Protein AF-A0A2E8JK62-F1 (afdb_monomer_lite)

Radius of gyration: 23.66 Å; chains: 1; bounding box: 65×46×44 Å

Sequence (143 aa):
MPTKYYELTEVEGFDGRLFVYKRTVDANVWNFRANIDGVRGYIRRSTKQANLTLAISEAKNGYIELVGRQRQHLTILKTKFDDVFNIWLKEAKKRKTDKRYSYTVIEIMLHKTSQHNPNLLFSRIVLTRLTLDTSDQLISGFF

Structure (mmCIF, N/CA/C/O backbone):
data_AF-A0A2E8JK62-F1
#
_entry.id   AF-A0A2E8JK62-F1
#
loop_
_atom_site.group_PDB
_atom_site.id
_atom_site.type_symbol
_atom_site.label_atom_id
_atom_site.label_alt_id
_atom_site.label_comp_id
_atom_site.label_asym_id
_atom_site.label_entity_id
_atom_site.label_seq_id
_atom_site.pdbx_PDB_ins_code
_atom_site.Cartn_x
_atom_site.Cartn_y
_atom_site.Cartn_z
_atom_site.occupancy
_atom_site.B_iso_or_equiv
_atom_site.auth_seq_id
_atom_site.auth_comp_id
_atom_site.auth_asym_id
_atom_site.auth_atom_id
_atom_site.pdbx_PDB_model_num
ATOM 1 N N . MET A 1 1 ? 4.197 -15.924 -22.821 1.00 38.94 1 MET A N 1
ATOM 2 C CA . MET A 1 1 ? 2.986 -15.703 -21.997 1.00 38.94 1 MET A CA 1
ATOM 3 C C . MET A 1 1 ? 2.871 -14.207 -21.744 1.00 38.94 1 MET A C 1
ATOM 5 O O . MET A 1 1 ? 3.777 -13.689 -21.103 1.00 38.94 1 MET A O 1
ATOM 9 N N . PRO A 1 2 ? 1.861 -13.488 -22.263 1.00 47.09 2 PRO A N 1
ATOM 10 C CA . PRO A 1 2 ? 1.681 -12.081 -21.916 1.00 47.09 2 PRO A CA 1
ATOM 11 C C . PRO A 1 2 ? 1.377 -11.999 -20.418 1.00 47.09 2 PRO A C 1
ATOM 13 O O . PRO A 1 2 ? 0.338 -12.460 -19.943 1.00 47.09 2 PRO A O 1
ATOM 16 N N . THR A 1 3 ? 2.329 -11.495 -19.642 1.00 56.16 3 THR A N 1
ATOM 17 C CA . THR A 1 3 ? 2.129 -11.261 -18.217 1.00 56.16 3 THR A CA 1
ATOM 18 C C . THR A 1 3 ? 1.050 -10.196 -18.045 1.00 56.16 3 THR A C 1
ATOM 20 O O . THR A 1 3 ? 1.031 -9.190 -18.743 1.00 56.16 3 THR A O 1
ATOM 23 N N . LYS A 1 4 ? 0.149 -10.384 -17.073 1.00 76.25 4 LYS A N 1
ATOM 24 C CA . LYS A 1 4 ? -0.918 -9.425 -16.703 1.00 76.25 4 LYS A CA 1
ATOM 25 C C . LYS A 1 4 ? -0.399 -8.020 -16.320 1.00 76.25 4 LYS A C 1
ATOM 27 O O . LYS A 1 4 ? -1.188 -7.110 -16.075 1.00 76.25 4 LYS A O 1
ATOM 32 N N . TYR A 1 5 ? 0.915 -7.865 -16.207 1.00 81.06 5 TYR A N 1
ATOM 33 C CA . TYR A 1 5 ? 1.623 -6.658 -15.813 1.00 81.06 5 TYR A CA 1
ATOM 34 C C . TYR A 1 5 ? 2.639 -6.312 -16.895 1.00 81.06 5 TYR A C 1
ATOM 36 O O . TYR A 1 5 ? 3.288 -7.217 -17.423 1.00 81.06 5 TYR A O 1
ATOM 44 N N . TYR A 1 6 ? 2.757 -5.017 -17.188 1.00 83.06 6 TYR A N 1
ATOM 45 C CA . TYR A 1 6 ? 3.723 -4.500 -18.154 1.00 83.06 6 TYR A CA 1
ATOM 46 C C . TYR A 1 6 ? 5.147 -4.596 -17.595 1.00 83.06 6 TYR A C 1
ATOM 48 O O . TYR A 1 6 ? 6.017 -5.212 -18.194 1.00 83.06 6 TYR A O 1
ATOM 56 N N . GLU A 1 7 ? 5.337 -4.075 -16.384 1.00 89.44 7 GLU A N 1
ATOM 57 C CA . GLU A 1 7 ? 6.565 -4.211 -15.603 1.00 89.44 7 GLU A CA 1
ATOM 58 C C . GLU A 1 7 ? 6.202 -4.773 -14.232 1.00 89.44 7 GLU A C 1
ATOM 60 O O . GLU A 1 7 ? 5.183 -4.385 -13.650 1.00 89.44 7 GLU A O 1
ATOM 65 N N . LEU A 1 8 ? 7.023 -5.687 -13.720 1.00 92.50 8 LEU A N 1
ATOM 66 C CA . LEU A 1 8 ? 6.862 -6.303 -12.410 1.00 92.50 8 LEU A CA 1
ATOM 67 C C . LEU A 1 8 ? 8.240 -6.497 -11.781 1.00 92.50 8 LEU A C 1
ATOM 69 O O . LEU A 1 8 ? 9.096 -7.164 -12.352 1.00 92.50 8 LEU A O 1
ATOM 73 N N . THR A 1 9 ? 8.416 -5.959 -10.584 1.00 94.62 9 THR A N 1
ATOM 74 C CA . THR A 1 9 ? 9.651 -6.044 -9.810 1.00 94.62 9 THR A CA 1
ATOM 75 C C . THR A 1 9 ? 9.319 -6.592 -8.433 1.00 94.62 9 THR A C 1
ATOM 77 O O . THR A 1 9 ? 8.433 -6.077 -7.745 1.00 94.62 9 THR A O 1
ATOM 80 N N . GLU A 1 10 ? 9.999 -7.661 -8.035 1.00 95.75 10 GLU A N 1
ATOM 81 C CA . GLU A 1 10 ? 9.932 -8.162 -6.666 1.00 95.75 10 GLU A CA 1
ATOM 82 C C . GLU A 1 10 ? 10.693 -7.224 -5.731 1.00 95.75 10 GLU A C 1
ATOM 84 O O . GLU A 1 10 ? 11.766 -6.729 -6.074 1.00 95.75 10 GLU A O 1
ATOM 89 N N . VAL A 1 11 ? 10.120 -6.944 -4.561 1.00 95.81 11 VAL A N 1
ATOM 90 C CA . VAL A 1 11 ? 10.807 -6.152 -3.542 1.00 95.81 11 VAL A CA 1
ATOM 91 C C . VAL A 1 11 ? 11.624 -7.091 -2.666 1.00 95.81 11 VAL A C 1
ATOM 93 O O . VAL A 1 11 ? 11.068 -7.928 -1.958 1.00 95.81 11 VAL A O 1
ATOM 96 N N . GLU A 1 12 ? 12.942 -6.915 -2.693 1.00 94.62 12 GLU A N 1
ATOM 97 C CA . GLU A 1 12 ? 13.883 -7.705 -1.900 1.00 94.62 12 GLU A CA 1
ATOM 98 C C . GLU A 1 12 ? 13.593 -7.615 -0.391 1.00 94.62 12 GLU A C 1
ATOM 100 O O . GLU A 1 12 ? 13.260 -6.543 0.134 1.00 94.62 12 GLU A O 1
ATOM 105 N N . GLY A 1 13 ? 13.731 -8.752 0.300 1.00 93.31 13 GLY A N 1
ATOM 106 C CA . GLY A 1 13 ? 13.502 -8.888 1.742 1.00 93.31 13 GLY A CA 1
ATOM 107 C C . GLY A 1 13 ? 12.051 -9.175 2.147 1.00 93.31 13 GLY A C 1
ATOM 108 O O . GLY A 1 13 ? 11.725 -9.062 3.325 1.00 93.31 13 GLY A O 1
ATOM 109 N N . PHE A 1 14 ? 11.172 -9.508 1.192 1.00 93.75 14 PHE A N 1
ATOM 110 C CA . PHE A 1 14 ? 9.755 -9.817 1.444 1.00 93.75 14 PHE A CA 1
ATOM 111 C C . PHE A 1 14 ? 9.323 -11.198 0.919 1.00 93.75 14 PHE A C 1
ATOM 113 O O . PHE A 1 14 ? 8.123 -11.449 0.841 1.00 93.75 14 PHE A O 1
ATOM 120 N N . ASP A 1 15 ? 10.257 -12.079 0.549 1.00 92.75 15 ASP A N 1
ATOM 121 C CA . ASP A 1 15 ? 10.018 -13.494 0.202 1.00 92.75 15 ASP A CA 1
ATOM 122 C C . ASP A 1 15 ? 8.852 -13.731 -0.779 1.00 92.75 15 ASP A C 1
ATOM 124 O O . ASP A 1 15 ? 7.926 -14.500 -0.505 1.00 92.75 15 ASP A O 1
ATOM 128 N N . GLY A 1 16 ? 8.818 -13.006 -1.901 1.00 93.19 16 GLY A N 1
ATOM 129 C CA . GLY A 1 16 ? 7.739 -13.125 -2.884 1.00 93.19 16 GLY A CA 1
ATOM 130 C C . GLY A 1 16 ? 6.373 -12.627 -2.403 1.00 93.19 16 GLY A C 1
ATOM 131 O O . GLY A 1 16 ? 5.349 -12.921 -3.022 1.00 93.19 16 GLY A O 1
ATOM 132 N N . ARG A 1 17 ? 6.303 -11.871 -1.303 1.00 95.75 17 ARG A N 1
ATOM 133 C CA . ARG A 1 17 ? 5.042 -11.324 -0.772 1.00 95.75 17 ARG A CA 1
ATOM 134 C C . ARG A 1 17 ? 4.780 -9.896 -1.212 1.00 95.75 17 ARG A C 1
ATOM 136 O O . ARG A 1 17 ? 3.630 -9.463 -1.175 1.00 95.75 17 ARG A O 1
ATOM 143 N N . LEU A 1 18 ? 5.800 -9.173 -1.665 1.00 97.56 18 LEU A N 1
ATOM 144 C CA . LEU A 1 18 ? 5.678 -7.786 -2.095 1.00 97.56 18 LEU A CA 1
ATOM 145 C C . LEU A 1 18 ? 6.264 -7.596 -3.493 1.00 97.56 18 LEU A C 1
ATOM 147 O O . LEU A 1 18 ? 7.429 -7.880 -3.744 1.00 97.56 18 LEU A O 1
ATOM 151 N N . PHE A 1 19 ? 5.448 -7.059 -4.396 1.00 97.00 19 PHE A N 1
ATOM 152 C CA . PHE A 1 19 ? 5.897 -6.670 -5.729 1.00 97.00 19 PHE A CA 1
ATOM 153 C C . PHE A 1 19 ? 5.404 -5.278 -6.077 1.00 97.00 19 PHE A C 1
ATOM 155 O O . PHE A 1 19 ? 4.278 -4.909 -5.732 1.00 97.00 19 PHE A O 1
ATOM 162 N N . VAL A 1 20 ? 6.204 -4.558 -6.850 1.00 96.94 20 VAL A N 1
ATOM 163 C CA . VAL A 1 20 ? 5.871 -3.273 -7.459 1.00 96.94 20 VAL A CA 1
ATOM 164 C C . VAL A 1 20 ? 5.696 -3.484 -8.964 1.00 96.94 20 VAL A C 1
ATOM 166 O O . VAL A 1 20 ? 6.406 -4.278 -9.571 1.00 96.94 20 VAL A O 1
ATOM 169 N N . TYR A 1 21 ? 4.687 -2.864 -9.571 1.00 95.44 21 TYR A N 1
ATOM 170 C CA . TYR A 1 21 ? 4.306 -3.121 -10.956 1.00 95.44 21 TYR A CA 1
ATOM 171 C C . TYR A 1 21 ? 3.670 -1.916 -11.655 1.00 95.44 21 TYR A C 1
ATOM 173 O O . TYR A 1 21 ? 3.017 -1.074 -11.024 1.00 95.44 21 TYR A O 1
ATOM 181 N N . LYS A 1 22 ? 3.773 -1.906 -12.987 1.00 93.94 22 LYS A N 1
ATOM 182 C CA . LYS A 1 22 ? 2.974 -1.068 -13.892 1.00 93.94 22 LYS A CA 1
ATOM 183 C C . LYS A 1 22 ? 1.930 -1.908 -14.622 1.00 93.94 22 LYS A C 1
ATOM 185 O O . LYS A 1 22 ? 2.156 -3.070 -14.959 1.00 93.94 22 LYS A O 1
ATOM 190 N N . ARG A 1 23 ? 0.747 -1.328 -14.846 1.00 87.69 23 ARG A N 1
ATOM 191 C CA . ARG A 1 23 ? -0.350 -2.005 -15.566 1.00 87.69 23 ARG A CA 1
ATOM 192 C C . ARG A 1 23 ? -0.211 -1.909 -17.080 1.00 87.69 23 ARG A C 1
ATOM 194 O O . ARG A 1 23 ? -0.581 -2.849 -17.767 1.00 87.69 23 ARG A O 1
ATOM 201 N N . THR A 1 24 ? 0.291 -0.782 -17.563 1.00 88.75 24 THR A N 1
ATOM 202 C CA . THR A 1 24 ? 0.438 -0.441 -18.980 1.00 88.75 24 THR A CA 1
ATOM 203 C C . THR A 1 24 ? 1.777 0.263 -19.181 1.00 88.75 24 THR A C 1
ATOM 205 O O . THR A 1 24 ? 2.381 0.711 -18.202 1.00 88.75 24 THR A O 1
ATOM 208 N N . VAL A 1 25 ? 2.224 0.367 -20.433 1.00 84.25 25 VAL A N 1
ATOM 209 C CA . VAL A 1 25 ? 3.458 1.080 -20.797 1.00 84.25 25 VAL A CA 1
ATOM 210 C C . VAL A 1 25 ? 3.398 2.562 -20.417 1.00 84.25 25 VAL A C 1
ATOM 212 O O . VAL A 1 25 ? 4.320 3.070 -19.786 1.00 84.25 25 VAL A O 1
ATOM 215 N N . ASP A 1 26 ? 2.254 3.207 -20.651 1.00 86.69 26 ASP A N 1
ATOM 216 C CA . ASP A 1 26 ? 2.044 4.639 -20.381 1.00 86.69 26 ASP A CA 1
ATOM 217 C C . ASP A 1 26 ? 1.693 4.945 -18.914 1.00 86.69 26 ASP A C 1
ATOM 219 O O . ASP A 1 26 ? 1.252 6.042 -18.565 1.00 86.69 26 ASP A O 1
ATOM 223 N N . ALA A 1 27 ? 1.815 3.960 -18.019 1.00 86.31 27 ALA A N 1
ATOM 224 C CA . ALA A 1 27 ? 1.510 4.169 -16.614 1.00 86.31 27 ALA A CA 1
ATOM 225 C C . ALA A 1 27 ? 2.591 5.036 -15.948 1.00 86.31 27 ALA A C 1
ATOM 227 O O . ALA A 1 27 ? 3.674 4.560 -15.605 1.00 86.31 27 ALA A O 1
ATOM 228 N N . ASN A 1 28 ? 2.237 6.288 -15.657 1.00 90.31 28 ASN A N 1
ATOM 229 C CA . ASN A 1 28 ? 3.091 7.232 -14.924 1.00 90.31 28 ASN A CA 1
ATOM 230 C C . ASN A 1 28 ? 3.271 6.893 -13.440 1.00 90.31 28 ASN A C 1
ATOM 232 O O . ASN A 1 28 ? 4.059 7.534 -12.755 1.00 90.31 28 ASN A O 1
ATOM 236 N N . VAL A 1 29 ? 2.511 5.932 -12.913 1.00 93.62 29 VAL A N 1
ATOM 237 C CA . VAL A 1 29 ? 2.480 5.627 -11.483 1.00 93.62 29 VAL A CA 1
ATOM 238 C C . VAL A 1 29 ? 2.639 4.135 -11.250 1.00 93.62 29 VAL A C 1
ATOM 240 O O . VAL A 1 29 ? 1.914 3.309 -11.815 1.00 93.62 29 VAL A O 1
ATOM 243 N N . TRP A 1 30 ? 3.543 3.802 -10.337 1.00 96.19 30 TRP A N 1
ATOM 244 C CA . TRP A 1 30 ? 3.733 2.449 -9.850 1.00 96.19 30 TRP A CA 1
ATOM 245 C C . TRP A 1 30 ? 2.621 2.036 -8.880 1.00 96.19 30 TRP A C 1
ATOM 247 O O . TRP A 1 30 ? 2.030 2.823 -8.136 1.00 96.19 30 TRP A O 1
ATOM 257 N N . ASN A 1 31 ? 2.309 0.750 -8.894 1.00 95.75 31 ASN A N 1
ATOM 258 C CA . ASN A 1 31 ? 1.404 0.124 -7.943 1.00 95.75 31 ASN A CA 1
ATOM 259 C C . ASN A 1 31 ? 2.155 -0.985 -7.228 1.00 95.75 31 ASN A C 1
ATOM 261 O O . ASN A 1 31 ? 3.084 -1.549 -7.788 1.00 95.75 31 ASN A O 1
ATOM 265 N N . PHE A 1 32 ? 1.729 -1.350 -6.028 1.00 96.44 32 PHE A N 1
ATOM 266 C CA . PHE A 1 32 ? 2.225 -2.545 -5.370 1.00 96.44 32 PHE A CA 1
ATOM 267 C C . PHE A 1 32 ? 1.116 -3.574 -5.184 1.00 96.44 32 PHE A C 1
ATOM 269 O O . PHE A 1 32 ? -0.076 -3.243 -5.116 1.00 96.44 32 PHE A O 1
ATOM 276 N N . ARG A 1 33 ? 1.513 -4.845 -5.142 1.00 95.44 33 ARG A N 1
ATOM 277 C CA . ARG A 1 33 ? 0.692 -5.952 -4.655 1.00 95.44 33 ARG A CA 1
ATOM 278 C C . ARG A 1 33 ? 1.383 -6.568 -3.442 1.00 95.44 33 ARG A C 1
ATOM 280 O O . ARG A 1 33 ? 2.579 -6.835 -3.496 1.00 95.44 33 ARG A O 1
ATOM 287 N N . ALA A 1 34 ? 0.617 -6.776 -2.383 1.00 96.44 34 ALA A N 1
ATOM 288 C CA . ALA A 1 34 ? 1.078 -7.354 -1.133 1.00 96.44 34 ALA A CA 1
ATOM 289 C C . ALA A 1 34 ? 0.249 -8.598 -0.808 1.00 96.44 34 ALA A C 1
ATOM 291 O O . ALA A 1 34 ? -0.983 -8.526 -0.778 1.00 96.44 34 ALA A O 1
ATOM 292 N N . ASN A 1 35 ? 0.918 -9.720 -0.580 1.00 96.31 35 ASN A N 1
ATOM 293 C CA . ASN A 1 35 ? 0.343 -10.910 0.025 1.00 96.31 35 ASN A CA 1
ATOM 294 C C . ASN A 1 35 ? 0.567 -10.817 1.537 1.00 96.31 35 ASN A C 1
ATOM 296 O O . ASN A 1 35 ? 1.706 -10.707 1.979 1.00 96.31 35 ASN A O 1
ATOM 300 N N . ILE A 1 36 ? -0.515 -10.785 2.309 1.00 94.69 36 ILE A N 1
ATOM 301 C CA . ILE A 1 36 ? -0.461 -10.629 3.763 1.00 94.69 36 ILE A CA 1
ATOM 302 C C . ILE A 1 36 ? -0.962 -11.926 4.382 1.00 94.69 36 ILE A C 1
ATOM 304 O O . ILE A 1 36 ? -2.058 -12.380 4.055 1.00 94.69 36 ILE A O 1
ATOM 308 N N . ASP A 1 37 ? -0.185 -12.499 5.296 1.00 92.12 37 ASP A N 1
ATOM 309 C CA . ASP A 1 37 ? -0.558 -13.745 5.965 1.00 92.12 37 ASP A CA 1
ATOM 310 C C . ASP A 1 37 ? -1.911 -13.612 6.678 1.00 92.12 37 ASP A C 1
ATOM 312 O O . ASP A 1 37 ? -2.206 -12.616 7.344 1.00 92.12 37 ASP A O 1
ATOM 316 N N . GLY A 1 38 ? -2.759 -14.628 6.514 1.00 89.50 38 GLY A N 1
ATOM 317 C CA . GLY A 1 38 ? -4.127 -14.630 7.038 1.00 89.50 38 GLY A CA 1
ATOM 318 C C . GLY A 1 38 ? -5.123 -13.791 6.228 1.00 89.50 38 GLY A C 1
ATOM 319 O O . GLY A 1 38 ? -6.302 -13.760 6.575 1.00 89.50 38 GLY A O 1
ATOM 320 N N . VAL A 1 39 ? -4.697 -13.150 5.135 1.00 90.69 39 VAL A N 1
ATOM 321 C CA . VAL A 1 39 ? -5.580 -12.453 4.193 1.00 90.69 39 VAL A CA 1
ATOM 322 C C . VAL A 1 39 ? -5.645 -13.233 2.889 1.00 90.69 39 VAL A C 1
ATOM 324 O O . VAL A 1 39 ? -4.634 -13.563 2.278 1.00 90.69 39 VAL A O 1
ATOM 327 N N . ARG A 1 40 ? -6.860 -13.529 2.424 1.00 90.19 40 ARG A N 1
ATOM 328 C CA . ARG A 1 40 ? -7.043 -14.250 1.164 1.00 90.19 40 ARG A CA 1
ATOM 329 C C . ARG A 1 40 ? -6.648 -13.374 -0.029 1.00 90.19 40 ARG A C 1
ATOM 331 O O . ARG A 1 40 ? -7.268 -12.343 -0.287 1.00 90.19 40 ARG A O 1
ATOM 338 N N . GLY A 1 41 ? -5.699 -13.864 -0.824 1.00 90.44 41 GLY A N 1
ATOM 339 C CA . GLY A 1 41 ? -5.251 -13.216 -2.056 1.00 90.44 41 GLY A CA 1
ATOM 340 C C . GLY A 1 41 ? -4.276 -12.067 -1.803 1.00 90.44 41 GLY A C 1
ATOM 341 O O . GLY A 1 41 ? -3.654 -11.980 -0.754 1.00 90.44 41 GLY A O 1
ATOM 342 N N . TYR A 1 42 ? -4.124 -11.182 -2.790 1.00 92.81 42 TYR A N 1
ATOM 343 C CA . TYR A 1 42 ? -3.213 -10.042 -2.699 1.00 92.81 42 TYR A CA 1
ATOM 344 C C . TYR A 1 42 ? -3.964 -8.709 -2.687 1.00 92.81 42 TYR A C 1
ATOM 346 O O . TYR A 1 42 ? -4.899 -8.469 -3.460 1.00 92.81 42 TYR A O 1
ATOM 354 N N . ILE A 1 43 ? -3.494 -7.795 -1.845 1.00 92.44 43 ILE A N 1
ATOM 355 C CA . ILE A 1 43 ? -3.979 -6.420 -1.757 1.00 92.44 43 ILE A CA 1
ATOM 356 C C . ILE A 1 43 ? -3.198 -5.569 -2.748 1.00 92.44 43 ILE A C 1
ATOM 358 O O . ILE A 1 43 ? -1.975 -5.640 -2.808 1.00 92.44 43 ILE A O 1
ATOM 362 N N . ARG A 1 44 ? -3.900 -4.747 -3.532 1.00 93.12 44 ARG A N 1
ATOM 363 C CA . ARG A 1 44 ? -3.294 -3.831 -4.508 1.00 93.12 44 ARG A CA 1
ATOM 364 C C . ARG A 1 44 ? -3.494 -2.389 -4.078 1.00 93.12 44 ARG A C 1
ATOM 366 O O . ARG A 1 44 ? -4.624 -2.001 -3.783 1.00 93.12 44 ARG A O 1
ATOM 373 N N . ARG A 1 45 ? -2.434 -1.584 -4.110 1.00 92.88 45 ARG A N 1
ATOM 374 C CA . ARG A 1 45 ? -2.505 -0.137 -3.863 1.00 92.88 45 ARG A CA 1
ATOM 375 C C . ARG A 1 45 ? -1.563 0.610 -4.811 1.00 92.88 45 ARG A C 1
ATOM 377 O O . ARG A 1 45 ? -0.579 0.052 -5.282 1.00 92.88 45 ARG A O 1
ATOM 384 N N . SER A 1 46 ? -1.895 1.861 -5.111 1.00 93.81 46 SER A N 1
ATOM 385 C CA . SER A 1 46 ? -1.004 2.768 -5.840 1.00 93.81 46 SER A CA 1
ATOM 386 C C . SER A 1 46 ? 0.053 3.316 -4.884 1.00 93.81 46 SER A C 1
ATOM 388 O O . SER A 1 46 ? -0.294 3.663 -3.755 1.00 93.81 46 SER A O 1
ATOM 390 N N . THR A 1 47 ? 1.307 3.418 -5.333 1.00 94.62 47 THR A N 1
ATOM 391 C CA . THR A 1 47 ? 2.370 4.105 -4.580 1.00 94.62 47 THR A CA 1
ATOM 392 C C . THR A 1 47 ? 2.311 5.620 -4.780 1.00 94.62 47 THR A C 1
ATOM 394 O O . THR A 1 47 ? 2.942 6.357 -4.038 1.00 94.62 47 THR A O 1
ATOM 397 N N . LYS A 1 48 ? 1.562 6.105 -5.787 1.00 93.75 48 LYS A N 1
ATOM 398 C CA . LYS A 1 48 ? 1.567 7.504 -6.261 1.00 93.75 48 LYS A CA 1
ATOM 399 C C . LYS A 1 48 ? 2.943 8.010 -6.720 1.00 93.75 48 LYS A C 1
ATOM 401 O O . LYS A 1 48 ? 3.098 9.203 -6.945 1.00 93.75 48 LYS A O 1
ATOM 406 N N . GLN A 1 49 ? 3.916 7.115 -6.887 1.00 95.88 49 GLN A N 1
ATOM 407 C CA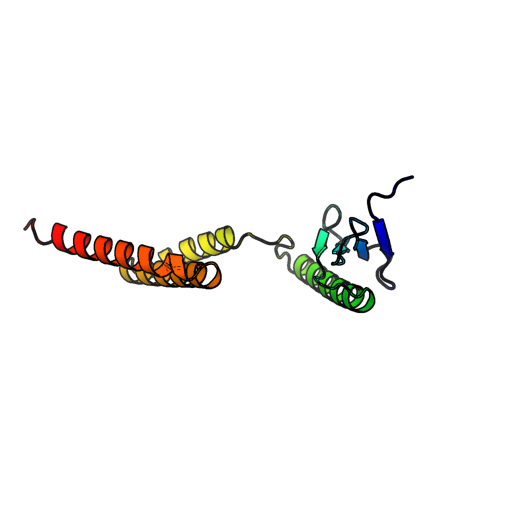 . GLN A 1 49 ? 5.270 7.454 -7.311 1.00 95.88 49 GLN A CA 1
ATOM 408 C C . GLN A 1 49 ? 5.490 7.064 -8.771 1.00 95.88 49 GLN A C 1
ATOM 410 O O . GLN A 1 49 ? 5.075 5.982 -9.191 1.00 95.88 49 GLN A O 1
ATOM 415 N N . ALA A 1 50 ? 6.181 7.924 -9.521 1.00 93.81 50 ALA A N 1
ATOM 416 C CA . ALA A 1 50 ? 6.662 7.634 -10.875 1.00 93.81 50 ALA A CA 1
ATOM 417 C C . ALA A 1 50 ? 8.053 6.974 -10.871 1.00 93.81 50 ALA A C 1
ATOM 419 O O . ALA A 1 50 ? 8.355 6.123 -11.707 1.00 93.81 50 ALA A O 1
ATOM 420 N N . ASN A 1 51 ? 8.892 7.335 -9.896 1.00 94.94 51 ASN A N 1
ATOM 421 C CA . ASN A 1 51 ? 10.226 6.773 -9.714 1.00 94.94 51 ASN A CA 1
ATOM 422 C C . ASN A 1 51 ? 10.152 5.400 -9.020 1.00 94.94 51 ASN A C 1
ATOM 424 O O . ASN A 1 51 ? 9.488 5.264 -7.991 1.00 94.94 51 ASN A O 1
ATOM 428 N N . LEU A 1 52 ? 10.851 4.397 -9.565 1.00 93.88 52 LEU A N 1
ATOM 429 C CA . LEU A 1 52 ? 10.831 3.023 -9.048 1.00 93.88 52 LEU A CA 1
ATOM 430 C C . LEU A 1 52 ? 11.400 2.917 -7.625 1.00 93.88 52 LEU A C 1
ATOM 432 O O . LEU A 1 52 ? 10.793 2.270 -6.778 1.00 93.88 52 LEU A O 1
ATOM 436 N N . THR A 1 53 ? 12.518 3.579 -7.324 1.00 95.94 53 THR A N 1
ATOM 437 C CA . THR A 1 53 ? 13.143 3.547 -5.991 1.00 95.94 53 THR A CA 1
ATOM 438 C C . THR A 1 53 ? 12.206 4.112 -4.925 1.00 95.94 53 THR A C 1
ATOM 440 O O . THR A 1 53 ? 12.000 3.493 -3.879 1.00 95.94 53 THR A O 1
ATOM 443 N N . LEU A 1 54 ? 11.567 5.252 -5.212 1.00 96.31 54 LEU A N 1
ATOM 444 C CA . LEU A 1 54 ? 10.552 5.829 -4.324 1.00 96.31 54 LEU A CA 1
ATOM 445 C C . LEU A 1 54 ? 9.325 4.919 -4.206 1.00 96.31 54 LEU A C 1
ATOM 447 O O . LEU A 1 54 ? 8.788 4.748 -3.114 1.00 96.31 54 LEU A O 1
ATOM 451 N N . ALA A 1 55 ? 8.899 4.294 -5.305 1.00 96.88 55 ALA A N 1
ATOM 452 C CA . ALA A 1 55 ? 7.791 3.347 -5.298 1.00 96.88 55 ALA A CA 1
ATOM 453 C C . ALA A 1 55 ? 8.080 2.109 -4.437 1.00 96.88 55 ALA A C 1
ATOM 455 O O . ALA A 1 55 ? 7.184 1.646 -3.736 1.00 96.88 55 ALA A O 1
ATOM 456 N N . ILE A 1 56 ? 9.312 1.592 -4.460 1.00 97.50 56 ILE A N 1
ATOM 457 C CA . ILE A 1 56 ? 9.750 0.484 -3.605 1.00 97.50 56 ILE A CA 1
ATOM 458 C C . ILE A 1 56 ? 9.702 0.905 -2.136 1.00 97.50 56 ILE A C 1
ATOM 460 O O . ILE A 1 56 ? 9.125 0.181 -1.328 1.00 97.50 56 ILE A O 1
ATOM 464 N N . SER A 1 57 ? 10.250 2.073 -1.791 1.00 96.94 57 SER A N 1
ATOM 465 C CA . SER A 1 57 ? 10.196 2.600 -0.420 1.00 96.94 57 SER A CA 1
ATOM 466 C C . SER A 1 57 ? 8.750 2.711 0.086 1.00 96.94 57 SER A C 1
ATOM 468 O O . SER A 1 57 ? 8.403 2.178 1.141 1.00 96.94 57 SER A O 1
ATOM 470 N N . GLU A 1 58 ? 7.865 3.290 -0.728 1.00 97.44 58 GLU A N 1
ATOM 471 C CA . GLU A 1 58 ? 6.445 3.420 -0.398 1.00 97.44 58 GLU A CA 1
ATOM 472 C C . GLU A 1 58 ? 5.740 2.060 -0.286 1.00 97.44 58 GLU A C 1
ATOM 474 O O . GLU A 1 58 ? 4.904 1.851 0.593 1.00 97.44 58 GLU A O 1
ATOM 479 N N . ALA A 1 59 ? 6.092 1.099 -1.142 1.00 97.31 59 ALA A N 1
ATOM 480 C CA . ALA A 1 59 ? 5.556 -0.254 -1.075 1.00 97.31 59 ALA A CA 1
ATOM 481 C C . ALA A 1 59 ? 5.966 -0.972 0.220 1.00 97.31 59 ALA A C 1
ATOM 483 O O . ALA A 1 59 ? 5.129 -1.652 0.817 1.00 97.31 59 ALA A O 1
ATOM 484 N N . LYS A 1 60 ? 7.213 -0.793 0.684 1.00 97.75 60 LYS A N 1
ATOM 485 C CA . LYS A 1 60 ? 7.692 -1.334 1.968 1.00 97.75 60 LYS A CA 1
ATOM 486 C C . LYS A 1 60 ? 6.886 -0.758 3.134 1.00 97.75 60 LYS A C 1
ATOM 488 O O . LYS A 1 60 ? 6.343 -1.520 3.934 1.00 97.75 60 LYS A O 1
ATOM 493 N N . ASN A 1 61 ? 6.726 0.566 3.178 1.00 96.75 61 ASN A N 1
ATOM 494 C CA . ASN A 1 61 ? 5.919 1.244 4.198 1.00 96.75 61 ASN A CA 1
ATOM 495 C C . ASN A 1 61 ? 4.462 0.762 4.179 1.00 96.75 61 ASN A C 1
ATOM 497 O O . ASN A 1 61 ? 3.900 0.405 5.216 1.00 96.75 61 ASN A O 1
ATOM 501 N N . GLY A 1 62 ? 3.870 0.679 2.985 1.00 95.50 62 GLY A N 1
ATOM 502 C CA . GLY A 1 62 ? 2.516 0.176 2.791 1.00 95.50 62 GLY A CA 1
ATOM 503 C C . GLY A 1 62 ? 2.349 -1.272 3.254 1.00 95.50 62 GLY A C 1
ATOM 504 O O . GLY A 1 62 ? 1.346 -1.592 3.883 1.00 95.50 62 GLY A O 1
ATOM 505 N N . TYR A 1 63 ? 3.319 -2.151 2.992 1.00 96.25 63 TYR A N 1
ATOM 506 C CA . TYR A 1 63 ? 3.287 -3.534 3.475 1.00 96.25 63 TYR A CA 1
ATOM 507 C C . TYR A 1 63 ? 3.323 -3.601 5.007 1.00 96.25 63 TYR A C 1
ATOM 509 O O . TYR A 1 63 ? 2.499 -4.291 5.607 1.00 96.25 63 TYR A O 1
ATOM 517 N N . ILE A 1 64 ? 4.225 -2.851 5.646 1.00 95.19 64 ILE A N 1
ATOM 518 C CA . ILE A 1 64 ? 4.343 -2.801 7.111 1.00 95.19 64 ILE A CA 1
ATOM 519 C C . ILE A 1 64 ? 3.033 -2.308 7.742 1.00 95.19 64 ILE A C 1
ATOM 521 O O . ILE A 1 64 ? 2.547 -2.914 8.699 1.00 95.19 64 ILE A O 1
ATOM 525 N N . GLU A 1 65 ? 2.408 -1.272 7.171 1.00 94.69 65 GLU A N 1
ATOM 526 C CA . GLU A 1 65 ? 1.100 -0.774 7.617 1.00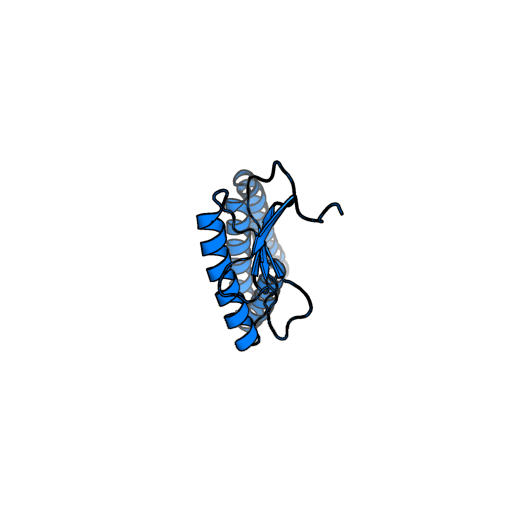 94.69 65 GLU A CA 1
ATOM 527 C C . GLU A 1 65 ? 0.019 -1.866 7.531 1.00 94.69 65 GLU A C 1
ATOM 529 O O . GLU A 1 65 ? -0.760 -2.061 8.467 1.00 94.69 65 GLU A O 1
ATOM 534 N N . LEU A 1 66 ? -0.028 -2.600 6.414 1.00 94.31 66 LEU A N 1
ATOM 535 C CA . LEU A 1 66 ? -0.996 -3.676 6.190 1.00 94.31 66 LEU A CA 1
ATOM 536 C C . LEU A 1 66 ? -0.831 -4.818 7.198 1.00 94.31 66 LEU A C 1
ATOM 538 O O . LEU A 1 66 ? -1.827 -5.285 7.751 1.00 94.31 66 LEU A O 1
ATOM 542 N N . VAL A 1 67 ? 0.409 -5.234 7.469 1.00 94.06 67 VAL A N 1
ATOM 543 C CA . VAL A 1 67 ? 0.715 -6.248 8.489 1.00 94.06 67 VAL A CA 1
ATOM 544 C C . VAL A 1 67 ? 0.304 -5.758 9.877 1.00 94.06 67 VAL A C 1
ATOM 546 O O . VAL A 1 67 ? -0.331 -6.503 10.624 1.00 94.06 67 VAL A O 1
ATOM 549 N N . GLY A 1 68 ? 0.617 -4.505 10.220 1.00 93.12 68 GLY A N 1
ATOM 550 C CA . GLY A 1 68 ? 0.225 -3.900 11.494 1.00 93.12 68 GLY A CA 1
ATOM 551 C C . GLY A 1 68 ? -1.291 -3.901 11.697 1.00 93.12 68 GLY A C 1
ATOM 552 O O . GLY A 1 68 ? -1.773 -4.341 12.740 1.00 93.12 68 GLY A O 1
ATOM 553 N N . ARG A 1 69 ? -2.052 -3.501 10.671 1.00 91.88 69 ARG A N 1
ATOM 554 C CA . ARG A 1 69 ? -3.523 -3.544 10.691 1.00 91.88 69 ARG A CA 1
ATOM 555 C C . ARG A 1 69 ? -4.059 -4.962 10.858 1.00 91.88 69 ARG A C 1
ATOM 557 O O . ARG A 1 69 ? -4.939 -5.163 11.690 1.00 91.88 69 ARG A O 1
ATOM 564 N N . GLN A 1 70 ? -3.520 -5.933 10.113 1.00 92.69 70 GLN A N 1
ATOM 565 C CA . GLN A 1 70 ? -3.951 -7.332 10.209 1.00 92.69 70 GLN A CA 1
ATOM 566 C C . GLN A 1 70 ? -3.756 -7.884 11.624 1.00 92.69 70 GLN A C 1
ATOM 568 O O . GLN A 1 70 ? -4.661 -8.508 12.170 1.00 92.69 70 GLN A O 1
ATOM 573 N N . ARG A 1 71 ? -2.596 -7.615 12.238 1.00 91.50 71 ARG A N 1
ATOM 574 C CA . ARG A 1 71 ? -2.281 -8.047 13.611 1.00 91.50 71 ARG A CA 1
ATOM 575 C C . ARG A 1 71 ? -3.219 -7.447 14.656 1.00 91.50 71 ARG A C 1
ATOM 577 O O . ARG A 1 71 ? -3.478 -8.075 15.670 1.00 91.50 71 ARG A O 1
ATOM 584 N N . GLN A 1 72 ? -3.723 -6.243 14.406 1.00 91.31 72 GLN A N 1
ATOM 585 C CA . GLN A 1 72 ? -4.672 -5.550 15.279 1.00 91.31 72 GLN A CA 1
ATOM 586 C C . GLN A 1 72 ? -6.136 -5.884 14.949 1.00 91.31 72 GLN A C 1
ATOM 588 O O . GLN A 1 72 ? -7.039 -5.258 15.499 1.00 91.31 72 GLN A O 1
ATOM 593 N N . HIS A 1 73 ? -6.386 -6.821 14.026 1.00 86.56 73 HIS A N 1
ATOM 594 C CA . HIS A 1 73 ? -7.719 -7.141 13.506 1.00 86.56 73 HIS A CA 1
ATOM 595 C C . HIS A 1 73 ? -8.478 -5.913 12.967 1.00 86.56 73 HIS A C 1
ATOM 597 O O . HIS A 1 73 ? -9.708 -5.858 12.987 1.00 86.56 73 HIS A O 1
ATOM 603 N N . LEU A 1 74 ? -7.743 -4.917 12.463 1.00 85.06 74 LEU A N 1
ATOM 604 C CA . LEU A 1 74 ? -8.313 -3.731 11.837 1.00 85.06 74 LEU A CA 1
ATOM 605 C C . LEU A 1 74 ? -8.626 -3.992 10.368 1.00 85.06 74 LEU A C 1
ATOM 607 O O . LEU A 1 74 ? -7.941 -4.747 9.676 1.00 85.06 74 LEU A O 1
ATOM 611 N N . THR A 1 75 ? -9.622 -3.279 9.848 1.00 82.19 75 THR A N 1
ATOM 612 C CA . THR A 1 75 ? -9.984 -3.362 8.435 1.00 82.19 75 THR A CA 1
ATOM 613 C C . THR A 1 75 ? -8.810 -2.937 7.548 1.00 82.19 75 THR A C 1
ATOM 615 O O . THR A 1 75 ? -8.328 -1.800 7.587 1.00 82.19 75 THR A O 1
ATOM 618 N N . ILE A 1 76 ? -8.352 -3.878 6.722 1.00 79.75 76 ILE A N 1
ATOM 619 C CA . ILE A 1 76 ? -7.268 -3.678 5.753 1.00 79.75 76 ILE A CA 1
ATOM 620 C C . ILE A 1 76 ? -7.765 -3.007 4.466 1.00 79.75 76 ILE A C 1
ATOM 622 O O . ILE A 1 76 ? -7.037 -2.268 3.784 1.00 79.75 76 ILE A O 1
ATOM 626 N N . LEU A 1 77 ? -9.024 -3.275 4.128 1.00 71.94 77 LEU A N 1
ATOM 627 C CA . LEU A 1 77 ? -9.712 -2.625 3.027 1.00 71.94 77 LEU A CA 1
ATOM 628 C C . LEU A 1 77 ? -9.980 -1.166 3.395 1.00 71.94 77 LEU A C 1
ATOM 630 O O . LEU A 1 77 ? -10.319 -0.845 4.532 1.00 71.94 77 LEU A O 1
ATOM 634 N N . LYS A 1 78 ? -9.825 -0.266 2.421 1.00 67.88 78 LYS A N 1
ATOM 635 C CA . LYS A 1 78 ? -10.245 1.122 2.608 1.00 67.88 78 LYS A CA 1
ATOM 636 C C . LYS A 1 78 ? -11.764 1.135 2.753 1.00 67.88 78 LYS A C 1
ATOM 638 O O . LYS A 1 78 ? -12.464 0.849 1.785 1.00 67.88 78 LYS A O 1
ATOM 643 N N . THR A 1 79 ? -12.259 1.462 3.939 1.00 66.69 79 THR A N 1
ATOM 644 C CA . THR A 1 79 ? -13.672 1.783 4.145 1.00 66.69 79 THR A CA 1
ATOM 645 C C . THR A 1 79 ? -13.991 3.059 3.369 1.00 66.69 79 THR A C 1
ATOM 647 O O . THR A 1 79 ? -13.164 3.979 3.333 1.00 66.69 79 THR A O 1
ATOM 650 N N . LYS A 1 80 ? -15.156 3.139 2.714 1.00 71.44 80 LYS A N 1
ATOM 651 C CA . LYS A 1 80 ? -15.548 4.399 2.074 1.00 71.44 80 LYS A CA 1
ATOM 652 C C . LYS A 1 80 ? -15.767 5.437 3.168 1.00 71.44 80 LYS A C 1
ATOM 654 O O . LYS A 1 80 ? -16.245 5.107 4.252 1.00 71.44 80 LYS A O 1
ATOM 659 N N . PHE A 1 81 ? -15.435 6.694 2.877 1.00 72.00 81 PHE A N 1
ATOM 660 C CA . PHE A 1 81 ? -15.712 7.788 3.807 1.00 72.00 81 PHE A CA 1
ATOM 661 C C . PHE A 1 81 ? -17.180 7.780 4.231 1.00 72.00 81 PHE A C 1
ATOM 663 O O . PHE A 1 81 ? -17.456 7.959 5.407 1.00 72.00 81 PHE A O 1
ATOM 670 N N . ASP A 1 82 ? -18.100 7.534 3.297 1.00 72.56 82 ASP A N 1
ATOM 671 C CA . ASP A 1 82 ? -19.534 7.558 3.584 1.00 72.56 82 ASP A CA 1
ATOM 672 C C . ASP A 1 82 ? -19.923 6.494 4.621 1.00 72.56 82 ASP A C 1
ATOM 674 O O . ASP A 1 82 ? -20.710 6.780 5.515 1.00 72.56 82 ASP A O 1
ATOM 678 N N . ASP A 1 83 ? -19.303 5.311 4.588 1.00 74.38 83 ASP A N 1
ATOM 679 C CA . ASP A 1 83 ? -19.536 4.260 5.585 1.00 74.38 83 ASP A CA 1
ATOM 680 C C . ASP A 1 83 ? -19.054 4.704 6.975 1.00 74.38 83 ASP A C 1
ATOM 682 O O . ASP A 1 83 ? -19.778 4.590 7.964 1.00 74.38 83 ASP A O 1
ATOM 686 N N . VAL A 1 84 ? -17.844 5.274 7.049 1.00 74.62 84 VAL A N 1
ATOM 687 C CA . VAL A 1 84 ? -17.267 5.803 8.298 1.00 74.62 84 VAL A CA 1
ATOM 688 C C . VAL A 1 84 ? -18.099 6.970 8.829 1.00 74.62 84 VAL A C 1
ATOM 690 O O . VAL A 1 84 ? -18.376 7.051 10.026 1.00 74.62 84 VAL A O 1
ATOM 693 N N . PHE A 1 85 ? -18.530 7.856 7.936 1.00 75.81 85 PHE A N 1
ATOM 694 C CA . PHE A 1 85 ? -19.352 9.010 8.254 1.00 75.81 85 PHE A CA 1
ATOM 695 C C . PHE A 1 85 ? -20.721 8.581 8.771 1.00 75.81 85 PHE A C 1
ATOM 697 O O . PHE A 1 85 ? -21.157 9.092 9.793 1.00 75.81 85 PHE A O 1
ATOM 704 N N . ASN A 1 86 ? -21.364 7.592 8.153 1.00 76.31 86 ASN A N 1
ATOM 705 C CA . ASN A 1 86 ? -22.651 7.066 8.604 1.00 76.31 86 ASN A CA 1
ATOM 706 C C . ASN A 1 86 ? -22.560 6.396 9.984 1.00 76.31 86 ASN A C 1
ATOM 708 O O . ASN A 1 86 ? -23.443 6.590 10.822 1.00 76.31 86 ASN A O 1
ATOM 712 N N . ILE A 1 87 ? -21.480 5.654 10.257 1.00 77.12 87 ILE A N 1
ATOM 713 C CA . ILE A 1 87 ? -21.215 5.102 11.596 1.00 77.12 87 ILE A CA 1
ATOM 714 C C . ILE A 1 87 ? -21.056 6.241 12.608 1.00 77.12 87 ILE A C 1
ATOM 716 O O . ILE A 1 87 ? -21.692 6.229 13.663 1.00 77.12 87 ILE A O 1
ATOM 720 N N . TRP A 1 88 ? -20.257 7.255 12.271 1.00 80.50 88 TRP A N 1
ATOM 721 C CA . TRP A 1 88 ? -20.077 8.425 13.124 1.00 80.50 88 TRP A CA 1
ATOM 722 C C . TRP A 1 88 ? -21.391 9.182 13.354 1.00 80.50 88 TRP A C 1
ATOM 724 O O . TRP A 1 88 ? -21.684 9.526 14.496 1.00 80.50 88 TRP A O 1
ATOM 734 N N . LEU A 1 89 ? -22.216 9.381 12.320 1.00 77.19 89 LEU A N 1
ATOM 735 C CA . LEU A 1 89 ? -23.538 10.009 12.418 1.00 77.19 89 LEU A CA 1
ATOM 736 C C . LEU A 1 89 ? -24.430 9.254 13.407 1.00 77.19 89 LEU A C 1
ATOM 738 O O . LEU A 1 89 ? -25.020 9.862 14.302 1.00 77.19 89 LEU A O 1
ATOM 742 N N . LYS A 1 90 ? -24.474 7.922 13.301 1.00 78.00 90 LYS A N 1
ATOM 743 C CA . LYS A 1 90 ? -25.250 7.065 14.205 1.00 78.00 90 LYS A CA 1
ATOM 744 C C . LYS A 1 90 ? -24.805 7.221 15.662 1.00 78.00 90 LYS A C 1
ATOM 746 O O . LYS A 1 90 ? -25.649 7.316 16.549 1.00 78.00 90 LYS A O 1
ATOM 751 N N . GLU A 1 91 ? -23.501 7.288 15.915 1.00 75.38 91 GLU A N 1
ATOM 752 C CA . GLU A 1 91 ? -22.941 7.472 17.262 1.00 75.38 91 GLU A CA 1
ATOM 753 C C . GLU A 1 91 ? -23.030 8.918 17.778 1.00 75.38 91 GLU A C 1
ATOM 755 O O . GLU A 1 91 ? -23.091 9.155 18.986 1.00 75.38 91 GLU A O 1
ATOM 760 N N . ALA A 1 92 ? -23.024 9.911 16.890 1.00 73.25 92 ALA A N 1
ATOM 761 C CA . ALA A 1 92 ? -23.178 11.317 17.246 1.00 73.25 92 ALA A CA 1
ATOM 762 C C . ALA A 1 92 ? -24.628 11.640 17.632 1.00 73.25 92 ALA A C 1
ATOM 764 O O . ALA A 1 92 ? -24.837 12.364 18.606 1.00 73.25 92 ALA A O 1
ATOM 765 N N . LYS A 1 93 ? -25.615 11.054 16.937 1.00 68.44 93 LYS A N 1
ATOM 766 C CA . LYS A 1 93 ? -27.045 11.217 17.250 1.00 68.44 93 LYS A CA 1
ATOM 767 C C . LYS A 1 93 ? -27.400 10.694 18.646 1.00 68.44 93 LYS A C 1
ATOM 769 O O . LYS A 1 93 ? -28.222 11.284 19.328 1.00 68.44 93 LYS A O 1
ATOM 774 N N . LYS A 1 94 ? -26.732 9.633 19.110 1.00 70.12 94 LYS A N 1
ATOM 775 C CA . LYS A 1 94 ? -26.917 9.092 20.470 1.00 70.12 94 LYS A CA 1
ATOM 776 C C . LYS A 1 94 ? -26.425 10.027 21.582 1.00 70.12 94 LYS A C 1
ATOM 778 O O . LYS A 1 94 ? -26.870 9.900 22.714 1.00 70.12 94 LYS A O 1
ATOM 783 N N . ARG A 1 95 ? -25.460 10.907 21.289 1.00 64.00 95 ARG A N 1
ATOM 784 C CA . ARG A 1 95 ? -24.714 11.686 22.299 1.00 64.00 95 ARG A CA 1
ATOM 785 C C . ARG A 1 95 ? -25.082 13.165 22.349 1.00 64.00 95 ARG A C 1
ATOM 787 O 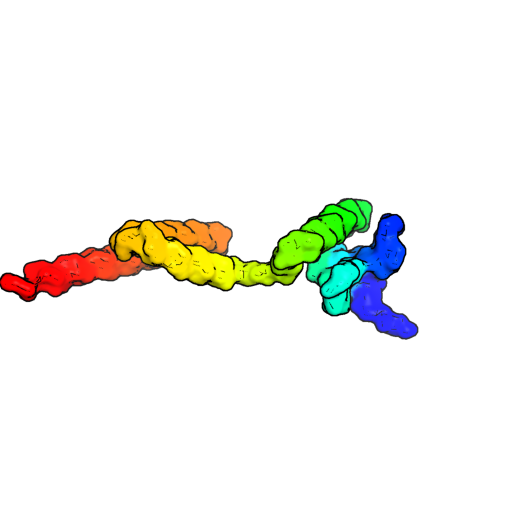O . ARG A 1 95 ? -24.669 13.858 23.274 1.00 64.00 95 ARG A O 1
ATOM 794 N N . LYS A 1 96 ? -25.790 13.674 21.343 1.00 63.34 96 LYS A N 1
ATOM 795 C CA . LYS A 1 96 ? -26.113 15.097 21.206 1.00 63.34 96 LYS A CA 1
ATOM 796 C C . LYS A 1 96 ? -27.623 15.283 21.167 1.00 63.34 96 LYS A C 1
ATOM 798 O O . LYS A 1 96 ? -28.325 14.482 20.566 1.00 63.34 96 LYS A O 1
ATOM 803 N N . THR A 1 97 ? -28.101 16.378 21.748 1.00 64.25 97 THR A N 1
ATOM 804 C CA . THR A 1 97 ? -29.460 16.876 21.513 1.00 64.25 97 THR A CA 1
ATOM 805 C C . THR A 1 97 ? -29.666 17.181 20.024 1.00 64.25 97 THR A C 1
ATOM 807 O O . THR A 1 97 ? -28.744 17.667 19.360 1.00 64.25 97 THR A O 1
ATOM 810 N N . ASP A 1 98 ? -30.868 16.919 19.497 1.00 60.16 98 ASP A N 1
ATOM 811 C CA . ASP A 1 98 ? -31.161 16.951 18.050 1.00 60.16 98 ASP A CA 1
ATOM 812 C C . ASP A 1 98 ? -30.763 18.276 17.367 1.00 60.16 98 ASP A C 1
ATOM 814 O O . ASP A 1 98 ? -30.176 18.260 16.282 1.00 60.16 98 ASP A O 1
ATOM 818 N N . LYS A 1 99 ? -30.960 19.427 18.033 1.00 62.25 99 LYS A N 1
ATOM 819 C CA . LYS A 1 99 ? -30.523 20.745 17.522 1.00 62.25 99 LYS A CA 1
ATOM 820 C C . LYS A 1 99 ? -29.005 20.840 17.336 1.00 62.25 99 LYS A C 1
ATOM 822 O O . LYS A 1 99 ? -28.538 21.385 16.348 1.00 62.25 99 LYS A O 1
ATOM 827 N N . ARG A 1 100 ? -28.201 20.306 18.259 1.00 61.28 100 ARG A N 1
ATOM 828 C CA . ARG A 1 100 ? -26.728 20.386 18.175 1.00 61.28 100 ARG A CA 1
ATOM 829 C C . ARG A 1 100 ? -26.154 19.391 17.166 1.00 61.28 100 ARG A C 1
ATOM 831 O O . ARG A 1 100 ? -25.049 19.584 16.662 1.00 61.28 100 ARG A O 1
ATOM 838 N N . TYR A 1 101 ? -26.896 18.326 16.878 1.00 58.50 101 TYR A N 1
ATOM 839 C CA . TYR A 1 101 ? -26.558 17.359 15.844 1.00 58.50 101 TYR A CA 1
ATOM 840 C C . TYR A 1 101 ? -26.683 17.978 14.441 1.00 58.50 101 TYR A C 1
ATOM 842 O O . TYR A 1 101 ? -25.717 17.908 13.678 1.00 58.50 101 TYR A O 1
ATOM 850 N N . SER A 1 102 ? -27.796 18.658 14.134 1.00 62.50 102 SER A N 1
ATOM 851 C CA . SER A 1 102 ? -28.065 19.216 12.797 1.00 62.50 102 SER A CA 1
ATOM 852 C C . SER A 1 102 ? -26.997 20.212 12.321 1.00 62.50 102 SER A C 1
ATOM 854 O O . SER A 1 102 ? -26.489 20.059 11.209 1.00 62.50 102 SER A O 1
ATOM 856 N N . TYR A 1 103 ? -26.565 21.153 13.169 1.00 65.00 103 TYR A N 1
ATOM 857 C CA . TYR A 1 103 ? -25.517 22.123 12.813 1.00 65.00 103 TYR A CA 1
ATOM 858 C C . TYR A 1 103 ? -24.186 21.449 12.458 1.00 65.00 103 TYR A C 1
ATOM 860 O O . TYR A 1 103 ? -23.588 21.761 11.430 1.00 65.00 103 TYR A O 1
ATOM 868 N N . THR A 1 104 ? -23.752 20.458 13.247 1.00 64.62 104 THR A N 1
ATOM 869 C CA . THR A 1 104 ? -22.464 19.786 12.998 1.00 64.62 104 THR A CA 1
ATOM 870 C C . THR A 1 104 ? -22.452 18.952 11.719 1.00 64.62 104 THR A C 1
ATOM 872 O O . THR A 1 104 ? -21.416 18.837 11.069 1.00 64.62 104 THR A O 1
ATOM 875 N N . VAL A 1 105 ? -23.595 18.387 11.322 1.00 66.81 105 VAL A N 1
ATOM 876 C CA . VAL A 1 105 ? -23.705 17.648 10.057 1.00 66.81 105 VAL A CA 1
ATOM 877 C C . VAL A 1 105 ? -23.646 18.604 8.866 1.00 66.81 105 VAL A C 1
ATOM 879 O O . VAL A 1 105 ? -22.951 18.318 7.891 1.00 66.81 105 VAL A O 1
ATOM 882 N N . ILE A 1 106 ? -24.325 19.752 8.957 1.00 66.50 106 ILE A N 1
ATOM 883 C CA . ILE A 1 106 ? -24.332 20.777 7.906 1.00 66.50 106 ILE A CA 1
ATOM 884 C C . ILE A 1 106 ? -22.919 21.334 7.683 1.00 66.50 106 ILE A C 1
ATOM 886 O O . ILE A 1 106 ? -22.472 21.388 6.540 1.00 66.50 106 ILE A O 1
ATOM 890 N N . GLU A 1 107 ? -22.179 21.668 8.742 1.00 67.88 107 GLU A N 1
ATOM 891 C CA . GLU A 1 107 ? -20.807 22.193 8.633 1.00 67.88 107 GLU A CA 1
ATOM 892 C C . GLU A 1 107 ? -19.838 21.208 7.964 1.00 67.88 107 GLU A C 1
ATOM 894 O O . GLU A 1 107 ? -19.096 21.586 7.053 1.00 67.88 107 GLU A O 1
ATOM 899 N N . ILE A 1 108 ? -19.872 19.930 8.358 1.00 69.12 108 ILE A N 1
ATOM 900 C CA . ILE A 1 108 ? -19.001 18.895 7.777 1.00 69.12 108 ILE A CA 1
ATOM 901 C C . ILE A 1 108 ? -19.332 18.683 6.294 1.00 69.12 108 ILE A C 1
ATOM 903 O O . ILE A 1 108 ? -18.428 18.569 5.459 1.00 69.12 108 ILE A O 1
ATOM 907 N N . MET A 1 109 ? -20.622 18.660 5.949 1.00 66.31 109 MET A N 1
ATOM 908 C CA . MET A 1 109 ? -21.066 18.504 4.563 1.00 66.31 109 MET A CA 1
ATOM 909 C C . MET A 1 109 ? -20.657 19.706 3.706 1.00 66.31 109 MET A C 1
ATOM 911 O O . MET A 1 109 ? -20.143 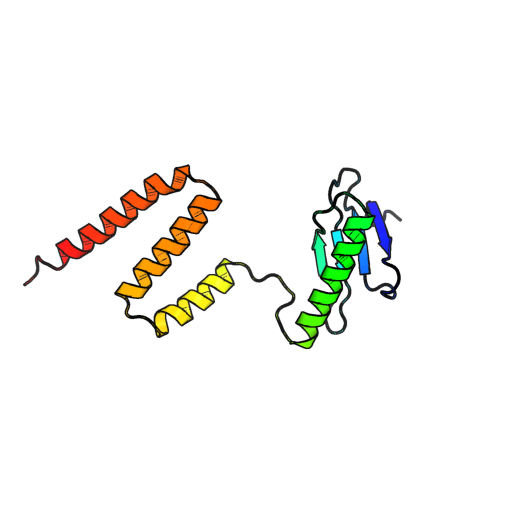19.504 2.606 1.00 66.31 109 MET A O 1
ATOM 915 N N . LEU A 1 110 ? -20.799 20.932 4.226 1.00 62.88 110 LEU A N 1
ATOM 916 C CA . LEU A 1 110 ? -20.390 22.164 3.546 1.00 62.88 110 LEU A CA 1
ATOM 917 C C . LEU A 1 110 ? -18.878 22.199 3.281 1.00 62.88 110 LEU A C 1
ATOM 919 O O . LEU A 1 110 ? -18.463 22.494 2.155 1.00 62.88 110 LEU A O 1
ATOM 923 N N . HIS A 1 111 ? -18.059 21.810 4.261 1.00 63.94 111 HIS A N 1
ATOM 924 C CA . HIS A 1 111 ? -16.605 21.720 4.101 1.00 63.94 111 HIS A CA 1
ATOM 925 C C . HIS A 1 111 ? -16.178 20.697 3.037 1.00 63.94 111 HIS A C 1
ATOM 927 O O . HIS A 1 111 ? -15.277 20.985 2.245 1.00 63.94 111 HIS A O 1
ATOM 933 N N . LYS A 1 112 ? -16.839 19.531 2.962 1.00 62.34 112 LYS A N 1
ATOM 934 C CA . LYS A 1 112 ? -16.546 18.502 1.945 1.00 62.34 112 LYS A CA 1
ATOM 935 C C . LYS A 1 112 ? -16.864 18.993 0.530 1.00 62.34 112 LYS A C 1
ATOM 937 O O . LYS A 1 112 ? -16.079 18.750 -0.383 1.00 62.34 112 LYS A O 1
ATOM 942 N N . THR A 1 113 ? -17.971 19.717 0.340 1.00 57.12 113 THR A N 1
ATOM 943 C CA . THR A 1 113 ? -18.292 20.339 -0.960 1.00 57.12 113 THR A CA 1
ATOM 944 C C . THR A 1 113 ? -17.271 21.399 -1.374 1.00 57.12 113 THR A C 1
ATOM 946 O O . THR A 1 113 ? -16.961 21.489 -2.556 1.00 57.12 113 THR A O 1
ATOM 949 N N . SER A 1 114 ? -16.688 22.139 -0.425 1.00 55.88 114 SER A N 1
ATOM 950 C CA . SER A 1 114 ? -15.747 23.240 -0.713 1.00 55.88 114 SER A CA 1
ATOM 951 C C . SER A 1 114 ? -14.415 22.740 -1.248 1.00 55.88 114 SER A C 1
ATOM 953 O O . SER A 1 114 ? -13.874 23.274 -2.210 1.00 55.88 114 SER A O 1
ATOM 955 N N . GLN A 1 115 ? -13.943 21.633 -0.680 1.00 56.62 115 GLN A N 1
ATOM 956 C CA . GLN A 1 115 ? -12.710 20.955 -1.077 1.00 56.6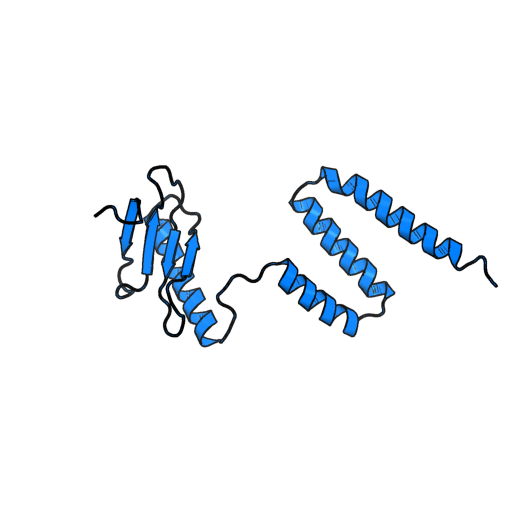2 115 GLN A CA 1
ATOM 957 C C . GLN A 1 115 ? -12.796 20.297 -2.470 1.00 56.62 115 GLN A C 1
ATOM 959 O O . GLN A 1 115 ? -11.767 19.948 -3.045 1.00 56.62 115 GLN A O 1
ATOM 964 N N . HIS A 1 116 ? -14.001 20.087 -3.014 1.00 52.38 116 HIS A N 1
ATOM 965 C CA . HIS A 1 116 ? -14.203 19.466 -4.330 1.00 52.38 116 HIS A CA 1
ATOM 966 C C . HIS A 1 116 ? -14.728 20.424 -5.401 1.00 52.38 116 HIS A C 1
ATOM 968 O O . HIS A 1 116 ? -14.370 20.255 -6.563 1.00 52.38 116 HIS A O 1
ATOM 974 N N . ASN A 1 117 ? -15.558 21.413 -5.052 1.00 50.06 117 ASN A N 1
ATOM 975 C CA . ASN A 1 117 ? -16.023 22.438 -5.985 1.00 50.06 117 ASN A CA 1
ATOM 976 C C . ASN A 1 117 ? -16.565 23.681 -5.235 1.00 50.06 117 ASN A C 1
ATOM 978 O O . ASN A 1 117 ? -17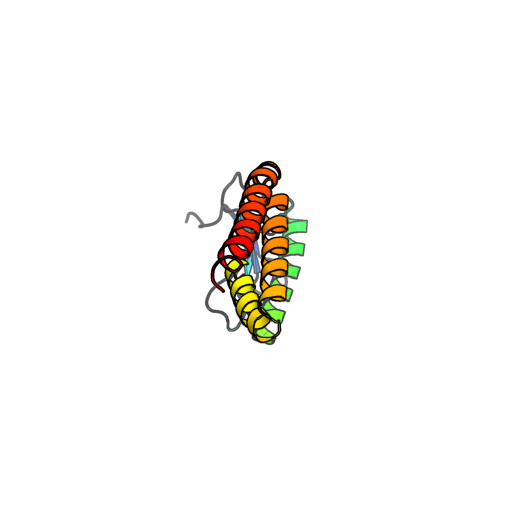.693 23.647 -4.728 1.00 50.06 117 ASN A O 1
ATOM 982 N N . PRO A 1 118 ? -15.819 24.799 -5.189 1.00 53.00 118 PRO A N 1
ATOM 983 C CA . PRO A 1 118 ? -16.193 25.983 -4.409 1.00 53.00 118 PRO A CA 1
ATOM 984 C C . PRO A 1 118 ? -17.448 26.706 -4.932 1.00 53.00 118 PRO A C 1
ATOM 986 O O . PRO A 1 118 ? -18.139 27.365 -4.157 1.00 53.00 118 PRO A O 1
ATOM 989 N N . ASN A 1 119 ? -17.815 26.534 -6.207 1.00 47.41 119 ASN A N 1
ATOM 990 C CA . ASN A 1 119 ? -18.973 27.213 -6.807 1.00 47.41 119 ASN A CA 1
ATOM 991 C C . ASN A 1 119 ? -20.325 26.576 -6.425 1.00 47.41 119 ASN A C 1
ATOM 993 O O . ASN A 1 119 ? -21.367 27.215 -6.544 1.00 47.41 119 ASN A O 1
ATOM 997 N N . LEU A 1 120 ? -20.324 25.337 -5.916 1.00 48.91 120 LEU A N 1
ATOM 998 C CA . LEU A 1 120 ? -21.524 24.643 -5.423 1.00 48.91 120 LEU A CA 1
ATOM 999 C C . LEU A 1 120 ? -21.872 24.989 -3.961 1.00 48.91 120 LEU A C 1
ATOM 1001 O O . LEU A 1 120 ? -22.944 24.607 -3.488 1.00 48.91 120 LEU A O 1
ATOM 1005 N N . LEU A 1 121 ? -20.996 25.704 -3.236 1.00 44.06 121 LEU A N 1
ATOM 1006 C CA . LEU A 1 121 ? -21.277 26.132 -1.858 1.00 44.06 121 LEU A CA 1
ATOM 1007 C C . LEU A 1 121 ? -22.351 27.210 -1.792 1.00 44.06 121 LEU A C 1
ATOM 1009 O O . LEU A 1 121 ? -23.235 27.136 -0.941 1.00 44.06 121 LEU A O 1
ATOM 1013 N N . PHE A 1 122 ? -22.269 28.207 -2.672 1.00 39.81 122 PHE A N 1
ATOM 1014 C CA . PHE A 1 122 ? -23.122 29.391 -2.590 1.00 39.81 122 PHE A CA 1
ATOM 1015 C C . PHE A 1 122 ? -24.600 29.060 -2.815 1.00 39.81 122 PHE A C 1
ATOM 1017 O O . PHE A 1 122 ? -25.451 29.555 -2.081 1.00 39.81 122 PHE A O 1
ATOM 1024 N N . SER A 1 123 ? -24.917 28.159 -3.747 1.00 44.06 123 SER A N 1
ATOM 1025 C CA . SER A 1 123 ? -26.303 27.758 -4.015 1.00 44.06 123 SER A CA 1
ATOM 1026 C C . SER A 1 123 ? -26.906 26.911 -2.889 1.00 44.06 123 SER A C 1
ATOM 1028 O O . SER A 1 123 ? -28.067 27.099 -2.529 1.00 44.06 123 SER A O 1
ATOM 1030 N N . ARG A 1 124 ? -26.125 26.012 -2.273 1.00 43.91 124 ARG A N 1
ATOM 1031 C CA . ARG A 1 124 ? -26.608 25.165 -1.172 1.00 43.91 124 ARG A CA 1
ATOM 1032 C C . ARG A 1 124 ? -26.740 25.910 0.153 1.00 43.91 124 ARG A C 1
ATOM 1034 O O . ARG A 1 124 ? -27.724 25.684 0.840 1.00 43.91 124 ARG A O 1
ATOM 1041 N N . ILE A 1 125 ? -25.817 26.811 0.502 1.00 48.75 125 ILE A N 1
ATOM 1042 C CA . ILE A 1 125 ? -25.897 27.593 1.754 1.00 48.75 125 ILE A CA 1
ATOM 1043 C C . ILE A 1 125 ? -27.185 28.428 1.812 1.00 48.75 125 ILE A C 1
ATOM 1045 O O . ILE A 1 125 ? -27.810 28.509 2.870 1.00 48.75 125 ILE A O 1
ATOM 1049 N N . VAL A 1 126 ? -27.608 28.999 0.680 1.00 43.53 126 VAL A N 1
ATOM 1050 C CA . VAL A 1 126 ? -28.850 29.783 0.580 1.00 43.53 126 VAL A CA 1
ATOM 1051 C C . VAL A 1 126 ? -30.086 28.891 0.771 1.00 43.53 126 VAL A C 1
ATOM 1053 O O . VAL A 1 126 ? -30.970 29.234 1.552 1.00 43.53 126 VAL A O 1
ATOM 1056 N N . LEU A 1 127 ? -30.114 27.702 0.158 1.00 41.56 127 LEU A N 1
ATOM 1057 C CA . LEU A 1 127 ? -31.213 26.731 0.293 1.00 41.56 127 LEU A CA 1
ATOM 1058 C C . LEU A 1 127 ? -31.346 26.145 1.711 1.00 41.56 127 LEU A C 1
ATOM 1060 O O . LEU A 1 127 ? -32.462 25.986 2.208 1.00 41.56 127 LEU A O 1
ATOM 1064 N N . THR A 1 128 ? -30.235 25.849 2.395 1.00 47.28 128 THR A N 1
ATOM 1065 C CA . THR A 1 128 ? -30.280 25.304 3.766 1.00 47.28 128 THR A CA 1
ATOM 1066 C C . THR A 1 128 ? -30.673 26.363 4.801 1.00 47.28 128 THR A C 1
ATOM 1068 O O . THR A 1 128 ? -31.323 26.031 5.786 1.00 47.28 128 THR A O 1
ATOM 1071 N N . ARG A 1 129 ? -30.314 27.641 4.593 1.00 40.47 129 ARG A N 1
ATOM 1072 C CA . ARG A 1 129 ? -30.767 28.738 5.468 1.00 40.47 129 ARG A CA 1
ATOM 1073 C C . ARG A 1 129 ? -32.252 29.048 5.281 1.00 40.47 129 ARG A C 1
ATOM 1075 O O . ARG A 1 129 ? -32.942 29.200 6.278 1.00 40.47 129 ARG A O 1
ATOM 1082 N N . LEU A 1 130 ? -32.752 29.051 4.043 1.00 40.03 130 LEU A N 1
ATOM 1083 C CA . LEU A 1 130 ? -34.176 29.280 3.759 1.00 40.03 130 LEU A CA 1
ATOM 1084 C C . LEU A 1 130 ? -35.081 28.183 4.336 1.00 40.03 130 LEU A C 1
ATOM 1086 O O . LEU A 1 130 ? -36.147 28.485 4.857 1.00 40.03 130 LEU A O 1
ATOM 1090 N N . THR A 1 131 ? -34.651 26.919 4.284 1.00 43.91 131 THR A N 1
ATOM 1091 C CA . THR A 1 131 ? -35.449 25.787 4.789 1.00 43.91 131 THR A CA 1
ATOM 1092 C C . THR A 1 131 ? -35.530 25.731 6.317 1.00 43.91 131 THR A C 1
ATOM 1094 O O . THR A 1 131 ? -36.581 25.375 6.848 1.00 43.91 131 THR A O 1
ATOM 1097 N N . LEU A 1 132 ? -34.464 26.126 7.024 1.00 45.03 132 LEU A N 1
ATOM 1098 C CA . LEU A 1 132 ? -34.455 26.216 8.490 1.00 45.03 132 LEU A CA 1
ATOM 1099 C C . LEU A 1 132 ? -35.306 27.387 9.015 1.00 45.03 132 LEU A C 1
ATOM 1101 O O . LEU A 1 132 ? -35.955 27.238 10.046 1.00 45.03 132 LEU A O 1
ATOM 1105 N N . ASP A 1 133 ? -35.362 28.506 8.288 1.00 42.22 133 ASP A N 1
ATOM 1106 C CA . ASP A 1 133 ? -36.178 29.673 8.667 1.00 42.22 133 ASP A CA 1
ATOM 1107 C C . ASP A 1 133 ? -37.684 29.403 8.466 1.00 42.22 133 ASP A C 1
ATOM 1109 O O . ASP A 1 133 ? -38.521 29.737 9.304 1.00 42.22 133 ASP A O 1
ATOM 1113 N N . THR A 1 134 ? -38.052 28.681 7.398 1.00 42.22 134 THR A N 1
ATOM 1114 C CA . THR A 1 134 ? -39.454 28.292 7.154 1.00 42.22 134 THR A CA 1
ATOM 1115 C C . THR A 1 134 ? -40.003 27.276 8.157 1.00 42.22 134 THR A C 1
ATOM 1117 O O . THR A 1 134 ? -41.209 27.258 8.398 1.00 42.22 134 THR A O 1
ATOM 1120 N N . SER A 1 135 ? -39.157 26.436 8.768 1.00 43.12 135 SER A N 1
ATOM 1121 C CA . SER A 1 135 ? -39.616 25.497 9.802 1.00 43.12 135 SER A CA 1
ATOM 1122 C C . SER A 1 135 ? -39.925 26.168 11.142 1.00 43.12 135 SER A C 1
ATOM 1124 O O . SER A 1 135 ? -40.796 25.682 11.859 1.00 43.12 135 SER A O 1
ATOM 1126 N N . ASP A 1 136 ? -39.276 27.293 11.460 1.00 40.09 136 ASP A N 1
ATOM 1127 C CA . ASP A 1 136 ? -39.552 28.043 12.692 1.00 40.09 136 ASP A CA 1
ATOM 1128 C C . ASP A 1 136 ? -40.816 28.923 12.563 1.00 40.09 136 ASP A C 1
ATOM 1130 O O . ASP A 1 136 ? -41.488 29.175 13.563 1.00 40.09 136 ASP A O 1
ATOM 1134 N N . GLN A 1 137 ? -41.220 29.314 11.344 1.00 41.31 137 GLN A N 1
ATOM 1135 C CA . GLN A 1 137 ? -42.470 30.062 11.115 1.00 41.31 137 GLN A CA 1
ATOM 1136 C C . GLN A 1 137 ? -43.741 29.197 11.063 1.00 41.31 137 GLN A C 1
ATOM 1138 O O . GLN A 1 137 ? -44.831 29.706 11.309 1.00 41.31 137 GLN A O 1
ATOM 1143 N N . LEU A 1 138 ? -43.641 27.894 10.777 1.00 36.22 138 LEU A N 1
ATOM 1144 C CA . LEU A 1 138 ? -44.812 27.000 10.767 1.00 36.22 138 LEU A CA 1
ATOM 1145 C C . LEU A 1 138 ? -45.190 26.473 12.161 1.00 36.22 138 LEU A C 1
ATOM 1147 O O . LEU A 1 138 ? -46.298 25.974 12.341 1.00 36.22 138 LEU A O 1
ATOM 1151 N N . ILE A 1 139 ? -44.304 26.605 13.153 1.00 38.97 139 ILE A N 1
ATOM 1152 C CA . ILE A 1 139 ? -44.555 26.172 14.539 1.00 38.97 139 ILE A CA 1
ATOM 1153 C C . ILE A 1 139 ? -45.142 27.316 15.392 1.00 38.97 139 ILE A C 1
ATOM 1155 O O . ILE A 1 139 ? -45.796 27.053 16.396 1.00 38.97 139 ILE A O 1
ATOM 1159 N N . SER A 1 140 ? -45.000 28.581 14.979 1.00 36.41 140 SER A N 1
ATOM 1160 C CA . SER A 1 140 ? -45.519 29.749 15.714 1.00 36.41 140 SER A CA 1
ATOM 1161 C C . SER A 1 140 ? -46.944 30.186 15.330 1.00 36.41 140 SER A C 1
ATOM 1163 O O . SER A 1 140 ? -47.436 31.167 15.879 1.00 36.41 140 SER A O 1
ATOM 1165 N N . GLY A 1 141 ? -47.617 29.468 14.420 1.00 35.44 141 GLY A N 1
ATOM 1166 C CA . GLY A 1 141 ? -48.969 29.790 13.929 1.00 35.44 141 GLY A CA 1
ATOM 1167 C C . GLY A 1 141 ? -50.095 28.845 14.375 1.00 35.44 141 GLY A C 1
ATOM 1168 O O . GLY A 1 141 ? -51.219 28.992 13.904 1.00 35.44 141 GLY A O 1
ATOM 1169 N N . PHE A 1 142 ? -49.816 27.873 15.247 1.00 37.97 142 PHE A N 1
ATOM 1170 C CA . PHE A 1 142 ? -50.814 26.953 15.811 1.00 37.97 142 PHE A CA 1
ATOM 1171 C C . PHE A 1 142 ? -50.682 26.893 17.338 1.00 37.97 142 PHE A C 1
ATOM 1173 O O . PHE A 1 142 ? -50.241 25.886 17.881 1.00 37.97 142 PHE A O 1
ATOM 1180 N N . PHE A 1 143 ? -51.043 27.982 18.016 1.00 38.69 143 PHE A N 1
ATOM 1181 C CA . PHE A 1 143 ? -51.457 28.006 19.422 1.00 38.69 143 PHE A CA 1
ATOM 1182 C C . PHE A 1 143 ? -52.422 29.167 19.645 1.00 38.69 143 PHE A C 1
ATOM 1184 O O . PHE A 1 143 ? -52.187 30.240 19.044 1.00 38.69 143 PHE A O 1
#

Foldseek 3Di:
DPPQFPDKDDQPPQVRQKIWTHRDPPDQWIKMWGDEPPDPDIDIDTLRHNDPVSSSVSRVVLRVVLNVCVVVVHDSDDDPPVVVVVVVLVVVPVPDDPVVSVVVVVVVVLVVCCVVPVVVNVVVVVVVVVVVVVVVVVVVPDD

pLDDT: mean 75.23, std 20.38, range [35.44, 97.75]

Secondary structure (DSSP, 8-state):
---SSSEEEEPTTSTTSEEEEESSTT--S-EEEEE-TTSSSEEEEE---SSHHHHHHHHHHHHHHHHHHHHTT---S---HHHHHHHHHHHHHTTS-HHHHHHHHHHHHHHHHHHH-THHHHHHHHHHHHHHHHHHHTTTT--